Protein AF-A0A098Y1W3-F1 (afdb_monomer_lite)

Foldseek 3Di:
DQLVVLVVVPPVSPVSNVVVVVVVVVVVVVVVVVVVVVVVVVVVVVVVVVVVVVVVVVVVVVVVVVVVVVVVVVVVVVVVVVVVVVVVVVVVVVVVVVVVVVVD

Sequence (104 aa):
NATIEAARAGEAGKGFAVVASEVKELAQETARATEDISRRVEAIQADTAGAVDAIGEISTVIGQINDFQATIAAAVEEQTATTNEMNRNVAEAAGSSRSIATAI

Structure (mmCIF, N/CA/C/O backbone):
data_AF-A0A098Y1W3-F1
#
_entry.id   AF-A0A098Y1W3-F1
#
loop_
_atom_site.group_PDB
_atom_site.id
_atom_site.type_symbol
_atom_site.label_atom_id
_atom_site.label_alt_id
_atom_site.label_comp_id
_atom_site.label_asym_id
_atom_site.label_entity_id
_atom_site.label_seq_id
_atom_site.pdbx_PDB_ins_code
_atom_site.Cartn_x
_atom_site.Cartn_y
_atom_site.Cartn_z
_atom_site.occupancy
_atom_site.B_iso_or_equiv
_atom_site.auth_seq_id
_atom_site.auth_comp_id
_atom_site.auth_asym_id
_atom_site.auth_atom_id
_atom_site.pdbx_PDB_model_num
ATOM 1 N N . ASN A 1 1 ? -33.247 -5.194 39.771 1.00 78.62 1 ASN A N 1
ATOM 2 C CA . ASN A 1 1 ? -33.468 -6.161 40.869 1.00 78.62 1 ASN A CA 1
ATOM 3 C C . ASN A 1 1 ? -32.836 -5.723 42.181 1.00 78.62 1 ASN A C 1
ATOM 5 O O . ASN A 1 1 ? -33.598 -5.409 43.077 1.00 78.62 1 ASN A O 1
ATOM 9 N N . ALA A 1 2 ? -31.510 -5.580 42.310 1.00 81.19 2 ALA A N 1
ATOM 10 C CA . ALA A 1 2 ? -30.881 -5.235 43.601 1.00 81.19 2 ALA A CA 1
ATOM 11 C C . ALA A 1 2 ? -31.387 -3.922 44.246 1.00 81.19 2 ALA A C 1
ATOM 13 O O . ALA A 1 2 ? -31.728 -3.915 45.423 1.00 81.19 2 ALA A O 1
ATOM 14 N N . THR A 1 3 ? -31.533 -2.835 43.478 1.00 81.44 3 THR A N 1
ATOM 15 C CA . THR A 1 3 ? -32.086 -1.556 43.980 1.00 81.44 3 THR A CA 1
ATOM 16 C C . THR A 1 3 ? -33.566 -1.655 44.381 1.00 81.44 3 THR A C 1
ATOM 18 O O . THR A 1 3 ? -34.006 -0.964 45.294 1.00 81.44 3 THR A O 1
ATOM 21 N N . ILE A 1 4 ? -34.333 -2.530 43.719 1.00 83.12 4 ILE A N 1
ATOM 22 C CA . ILE A 1 4 ? -35.761 -2.761 44.003 1.00 83.12 4 ILE A CA 1
ATOM 23 C C . ILE A 1 4 ? -35.902 -3.530 45.324 1.00 83.12 4 ILE A C 1
ATOM 25 O O . ILE A 1 4 ? -36.666 -3.129 46.198 1.00 83.12 4 ILE A O 1
ATOM 29 N N . GLU A 1 5 ? -35.086 -4.566 45.512 1.00 84.06 5 GLU A N 1
ATOM 30 C CA . GLU A 1 5 ? -35.061 -5.369 46.738 1.00 84.06 5 GLU A CA 1
ATOM 31 C C . GLU A 1 5 ? -34.501 -4.604 47.940 1.00 84.06 5 GLU A C 1
ATOM 33 O O . GLU A 1 5 ? -34.989 -4.776 49.056 1.00 84.06 5 GLU A O 1
ATOM 38 N N . ALA A 1 6 ? -33.566 -3.680 47.713 1.00 83.81 6 ALA A N 1
ATOM 39 C CA . ALA A 1 6 ? -33.100 -2.763 48.744 1.00 83.81 6 ALA A CA 1
ATOM 40 C C . ALA A 1 6 ? -34.208 -1.804 49.221 1.00 83.81 6 ALA A C 1
ATOM 42 O O . ALA A 1 6 ? -34.355 -1.589 50.422 1.00 83.81 6 ALA A O 1
ATOM 43 N N . ALA A 1 7 ? -35.037 -1.282 48.306 1.00 83.19 7 ALA A N 1
ATOM 44 C CA . ALA A 1 7 ? -36.188 -0.447 48.661 1.00 83.19 7 ALA A CA 1
ATOM 45 C C . ALA A 1 7 ? -37.253 -1.230 49.449 1.00 83.19 7 ALA A C 1
ATOM 47 O O . ALA A 1 7 ? -37.886 -0.692 50.357 1.00 83.19 7 ALA A O 1
ATOM 48 N N . ARG A 1 8 ? -37.414 -2.523 49.146 1.00 86.81 8 ARG A N 1
ATOM 49 C CA . ARG A 1 8 ? -38.359 -3.423 49.821 1.00 86.81 8 ARG A CA 1
ATOM 50 C C . ARG A 1 8 ? -37.958 -3.757 51.265 1.00 86.81 8 ARG A C 1
ATOM 52 O O . ARG A 1 8 ? -38.829 -4.059 52.075 1.00 86.81 8 ARG A O 1
ATOM 59 N N . ALA A 1 9 ? -36.666 -3.674 51.590 1.00 86.19 9 ALA A N 1
ATOM 60 C CA . ALA A 1 9 ? -36.108 -3.938 52.920 1.00 86.19 9 ALA A CA 1
ATOM 61 C C . ALA A 1 9 ? -36.069 -2.707 53.857 1.00 86.19 9 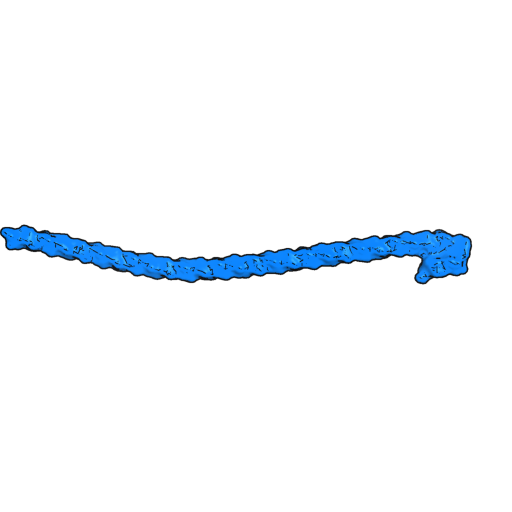ALA A C 1
ATOM 63 O O . ALA A 1 9 ? -35.673 -2.834 55.018 1.00 86.19 9 ALA A O 1
ATOM 64 N N . GLY A 1 10 ? -36.472 -1.517 53.391 1.00 84.12 10 GLY A N 1
ATOM 65 C CA . GLY A 1 10 ? -36.504 -0.295 54.208 1.00 84.12 10 GLY A CA 1
ATOM 66 C C . GLY A 1 10 ? -35.118 0.132 54.718 1.00 84.12 10 GLY A C 1
ATOM 67 O O . GLY A 1 10 ? -34.138 0.094 53.977 1.00 84.12 10 GLY A O 1
ATOM 68 N N . GLU A 1 11 ? -35.012 0.533 55.992 1.00 85.06 11 GLU A N 1
ATOM 69 C CA . GLU A 1 11 ? -33.744 0.980 56.610 1.00 85.06 11 GLU A CA 1
ATOM 70 C C . GLU A 1 11 ? -32.626 -0.076 56.533 1.00 85.06 11 GLU A C 1
ATOM 72 O O . GLU A 1 11 ? -31.469 0.273 56.295 1.00 85.06 11 GLU A O 1
ATOM 77 N N . ALA A 1 12 ? -32.961 -1.367 56.650 1.00 83.38 12 ALA A N 1
ATOM 78 C CA . ALA A 1 12 ? -31.987 -2.460 56.571 1.00 83.38 12 ALA A CA 1
ATOM 79 C C . ALA A 1 12 ? -31.380 -2.627 55.162 1.00 83.38 12 ALA A C 1
ATOM 81 O O . ALA A 1 12 ? -30.305 -3.206 55.015 1.00 83.38 12 ALA A O 1
ATOM 82 N N . GLY A 1 13 ? -32.046 -2.106 54.124 1.00 86.56 13 GLY A N 1
ATOM 83 C CA . GLY A 1 13 ? -31.620 -2.200 52.727 1.00 86.56 13 GLY A CA 1
ATOM 84 C C . GLY A 1 13 ? -30.682 -1.087 52.258 1.00 86.56 13 GLY A C 1
ATOM 85 O O . GLY A 1 13 ? -30.148 -1.188 51.155 1.00 86.56 13 GLY A O 1
ATOM 86 N N . LYS A 1 14 ? -30.436 -0.036 53.057 1.00 85.50 14 LYS A N 1
ATOM 87 C CA . LYS A 1 14 ? -29.658 1.143 52.624 1.00 85.50 14 LYS A CA 1
ATOM 88 C C . LYS A 1 14 ? -28.252 0.804 52.123 1.00 85.50 14 LYS A C 1
ATOM 90 O O . LYS A 1 14 ? -27.862 1.284 51.064 1.00 85.50 14 LYS A O 1
ATOM 95 N N . GLY A 1 15 ? -27.513 -0.053 52.830 1.00 88.19 15 GLY A N 1
ATOM 96 C CA . GLY A 1 15 ? -26.179 -0.483 52.388 1.00 88.19 15 GLY A CA 1
ATOM 97 C C . GLY A 1 15 ? -26.221 -1.256 51.065 1.00 88.19 15 GLY A C 1
ATOM 98 O O . GLY A 1 15 ? -25.391 -1.043 50.187 1.00 88.19 15 GLY A O 1
ATOM 99 N N . PHE A 1 16 ? -27.250 -2.085 50.878 1.00 88.56 16 PHE A N 1
ATOM 100 C CA . PHE A 1 16 ? -27.463 -2.831 49.637 1.00 88.56 16 PHE A CA 1
ATOM 101 C C . PHE A 1 16 ? -27.857 -1.910 48.470 1.00 88.56 16 PHE A C 1
ATOM 103 O O . PHE A 1 16 ? -27.453 -2.145 47.333 1.00 88.56 16 PHE A O 1
ATOM 110 N N . ALA A 1 17 ? -28.601 -0.832 48.746 1.00 88.50 17 ALA A N 1
ATOM 111 C CA . ALA A 1 17 ? -28.948 0.187 47.757 1.00 88.50 17 ALA A CA 1
ATOM 112 C C . ALA A 1 17 ? -27.712 0.942 47.244 1.00 88.50 17 ALA A C 1
ATOM 114 O O . ALA A 1 17 ? -27.615 1.175 46.039 1.00 88.50 17 ALA A O 1
ATOM 115 N N . VAL A 1 18 ? -26.769 1.283 48.133 1.00 90.31 18 VAL A N 1
ATOM 116 C CA . VAL A 1 18 ? -25.510 1.959 47.766 1.00 90.31 18 VAL A CA 1
ATOM 117 C C . VAL A 1 18 ? -24.676 1.068 46.850 1.00 90.31 18 VAL A C 1
ATOM 119 O O . VAL A 1 18 ? -24.365 1.479 45.736 1.00 90.31 18 VAL A O 1
ATOM 122 N N . VAL A 1 19 ? -24.435 -0.185 47.249 1.00 92.19 19 VAL A N 1
ATOM 123 C CA . VAL A 1 19 ? -23.676 -1.148 46.430 1.00 92.19 19 VAL A CA 1
ATOM 124 C C . VAL A 1 19 ? -24.350 -1.377 45.075 1.00 92.19 19 VAL A C 1
ATOM 126 O O . VAL A 1 19 ? -23.685 -1.428 44.046 1.00 92.19 19 VAL A O 1
ATOM 129 N N . ALA A 1 20 ? -25.682 -1.472 45.037 1.00 91.94 20 ALA A N 1
ATOM 130 C CA . ALA A 1 20 ? -26.411 -1.612 43.779 1.00 91.94 20 ALA A CA 1
ATOM 131 C C . ALA A 1 20 ? -26.261 -0.384 42.859 1.00 91.94 20 ALA A C 1
ATOM 133 O O . ALA A 1 20 ? -26.259 -0.545 41.638 1.00 91.94 20 ALA A O 1
ATOM 134 N N . SER A 1 21 ? -26.148 0.823 43.424 1.00 91.38 21 SER A N 1
ATOM 135 C CA . SER A 1 21 ? -25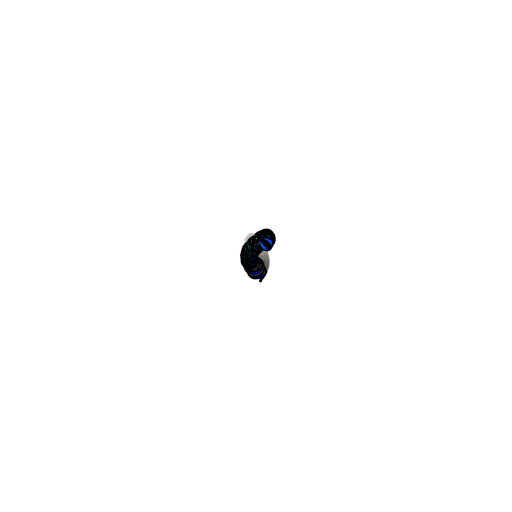.880 2.049 42.662 1.00 91.38 21 SER A CA 1
ATOM 136 C C . SER A 1 21 ? -24.455 2.060 42.112 1.00 91.38 21 SER A C 1
ATOM 138 O O . SER A 1 21 ? -24.270 2.304 40.925 1.00 91.38 21 SER A O 1
ATOM 140 N N . GLU A 1 22 ? -23.471 1.702 42.933 1.00 93.94 22 GLU A N 1
ATOM 141 C CA . GLU A 1 22 ? -22.052 1.637 42.556 1.00 93.94 22 GLU A CA 1
ATOM 142 C C . GLU A 1 22 ? -21.802 0.602 41.452 1.00 93.94 22 GLU A C 1
ATOM 144 O O . GLU A 1 22 ? -21.151 0.887 40.450 1.00 93.94 22 GLU A O 1
ATOM 149 N N . VAL A 1 23 ? -22.409 -0.586 41.565 1.00 95.12 23 VAL A N 1
ATOM 150 C CA . VAL A 1 23 ? -22.353 -1.616 40.514 1.00 95.12 23 VAL A CA 1
ATOM 151 C C . VAL A 1 23 ? -23.005 -1.121 39.223 1.00 95.12 23 VAL A C 1
ATOM 153 O O . VAL A 1 23 ? -22.516 -1.417 38.133 1.00 95.12 23 VAL A O 1
ATOM 156 N N . LYS A 1 24 ? -24.105 -0.363 39.315 1.00 93.19 24 LYS A N 1
ATOM 157 C CA . LYS A 1 24 ? -24.767 0.213 38.140 1.00 93.19 24 LYS A CA 1
ATOM 158 C C . LYS A 1 24 ? -23.889 1.270 37.466 1.00 93.19 24 LYS A C 1
ATOM 160 O O . LYS A 1 24 ? -23.814 1.271 36.240 1.00 93.19 24 LYS A O 1
ATOM 165 N N . GLU A 1 25 ? -23.240 2.137 38.235 1.00 95.50 25 GLU A N 1
ATOM 166 C CA . GLU A 1 25 ? -22.305 3.138 37.712 1.00 95.50 25 GLU A CA 1
ATOM 167 C C . GLU A 1 25 ? -21.097 2.475 37.047 1.00 95.50 25 GLU A C 1
ATOM 169 O O . GLU A 1 25 ? -20.802 2.780 35.892 1.00 95.50 25 GLU A O 1
ATOM 174 N N . LEU A 1 26 ? -20.485 1.481 37.698 1.00 96.88 26 LEU A N 1
ATOM 175 C CA . LEU A 1 26 ? -19.362 0.731 37.134 1.00 96.88 26 LEU A CA 1
ATOM 176 C C . LEU A 1 26 ? -19.750 -0.014 35.848 1.00 96.88 26 LEU A C 1
ATOM 178 O O . LEU A 1 26 ? -18.989 -0.041 34.880 1.00 96.88 26 LEU A O 1
ATOM 182 N N . ALA A 1 27 ? -20.951 -0.597 35.800 1.00 96.81 27 ALA A N 1
ATOM 183 C CA . ALA A 1 27 ? -21.465 -1.239 34.593 1.00 96.81 27 ALA A CA 1
ATOM 184 C C . ALA A 1 27 ? -21.673 -0.230 33.451 1.00 96.81 27 ALA A C 1
ATOM 186 O O . ALA A 1 27 ? -21.368 -0.536 32.298 1.00 96.81 27 ALA A O 1
ATOM 187 N N . GLN A 1 28 ? -22.157 0.979 33.755 1.00 97.19 28 GLN A N 1
ATOM 188 C CA . GLN A 1 28 ? -22.295 2.052 32.767 1.00 97.19 28 GLN A CA 1
ATOM 189 C C . GLN A 1 28 ? -20.937 2.547 32.263 1.00 97.19 28 GLN A C 1
ATOM 191 O O . GLN A 1 28 ? -20.784 2.770 31.064 1.00 97.19 28 GLN A O 1
ATOM 196 N N . GLU A 1 29 ? -19.951 2.695 33.144 1.00 98.00 29 GLU A N 1
ATOM 197 C CA . GLU A 1 29 ? -18.586 3.067 32.767 1.00 98.00 29 GLU A CA 1
ATOM 198 C C . GLU A 1 29 ? -17.935 1.991 31.889 1.00 98.00 29 GLU A C 1
ATOM 200 O O . GLU A 1 29 ? -17.392 2.299 30.830 1.00 98.00 29 GLU A O 1
ATOM 205 N N . THR A 1 30 ? -18.095 0.717 32.257 1.00 97.75 30 THR A N 1
ATOM 206 C CA . THR A 1 30 ? -17.612 -0.428 31.468 1.00 97.75 30 THR A CA 1
ATOM 207 C C . THR A 1 30 ? -18.247 -0.463 30.077 1.00 97.75 30 THR A C 1
ATOM 209 O O . THR A 1 30 ? -17.558 -0.708 29.085 1.00 97.75 30 THR A O 1
ATOM 212 N N . ALA A 1 31 ? -19.553 -0.191 29.980 1.00 98.06 31 ALA A N 1
ATOM 213 C CA . ALA A 1 31 ? -20.255 -0.131 28.701 1.00 98.06 31 ALA A CA 1
ATOM 214 C C . ALA A 1 31 ? -19.706 0.991 27.806 1.00 98.06 31 ALA A C 1
ATOM 216 O O . ALA A 1 31 ? -19.412 0.743 26.639 1.00 98.06 31 ALA A O 1
ATOM 217 N N . ARG A 1 32 ? -19.483 2.191 28.362 1.00 98.19 32 ARG A N 1
ATOM 218 C CA . ARG A 1 32 ? -18.876 3.316 27.626 1.00 98.19 32 ARG A CA 1
ATOM 219 C C . ARG A 1 32 ? -17.454 3.003 27.169 1.00 98.19 32 ARG A C 1
ATOM 221 O O . ARG A 1 32 ? -17.122 3.233 26.013 1.00 98.19 32 ARG A O 1
ATOM 228 N N . ALA A 1 33 ? -16.627 2.435 28.046 1.00 98.06 33 ALA A N 1
ATOM 229 C CA . ALA A 1 33 ? -15.265 2.045 27.694 1.00 98.06 33 ALA A CA 1
ATOM 230 C C . ALA A 1 33 ? -15.246 0.988 26.575 1.00 98.06 33 ALA A C 1
ATOM 232 O O . ALA A 1 33 ? -14.413 1.047 25.674 1.00 98.06 33 ALA A O 1
ATOM 233 N N . THR A 1 34 ? -16.192 0.045 26.599 1.00 98.31 34 THR A N 1
ATOM 234 C CA . THR A 1 34 ? -16.340 -0.981 25.557 1.00 98.31 34 THR A CA 1
ATOM 235 C C . THR A 1 34 ? -16.772 -0.369 24.222 1.00 98.31 34 THR A C 1
ATOM 237 O O . THR A 1 34 ? -16.252 -0.755 23.173 1.00 98.31 34 THR A O 1
ATOM 240 N N . GLU A 1 35 ? -17.678 0.610 24.241 1.00 98.50 35 GLU A N 1
ATOM 241 C CA . GLU A 1 35 ? -18.082 1.366 23.051 1.00 98.50 35 GLU A CA 1
ATOM 242 C C . GLU A 1 35 ? -16.902 2.158 22.464 1.00 98.50 35 GLU A C 1
ATOM 244 O O . GLU A 1 35 ? -16.649 2.104 21.261 1.00 98.50 35 GLU A O 1
ATOM 249 N N . ASP A 1 36 ? -16.107 2.817 23.310 1.00 98.44 36 ASP A N 1
ATOM 250 C CA . ASP A 1 36 ? -14.892 3.524 22.894 1.00 98.44 36 ASP A CA 1
ATOM 251 C C . ASP A 1 36 ? -13.856 2.593 22.262 1.00 98.44 36 ASP A C 1
ATOM 253 O O . ASP A 1 36 ? -13.278 2.924 21.224 1.00 98.44 36 ASP A O 1
ATOM 257 N N . ILE A 1 37 ? -13.627 1.421 22.861 1.00 98.31 37 ILE A N 1
ATOM 258 C CA . ILE A 1 37 ? -12.735 0.400 22.299 1.00 98.31 37 ILE A CA 1
ATOM 259 C C . ILE A 1 37 ? -13.263 -0.069 20.943 1.00 98.31 37 ILE A C 1
ATOM 261 O O . ILE A 1 37 ? -12.484 -0.155 19.997 1.00 98.31 37 ILE A O 1
ATOM 265 N N . SER A 1 38 ? -14.569 -0.315 20.824 1.00 98.56 38 SER A N 1
ATOM 266 C CA . SER A 1 38 ? -15.188 -0.764 19.571 1.00 98.56 38 SER A CA 1
ATOM 267 C C . SER A 1 38 ? -14.972 0.256 18.451 1.00 98.56 38 SER A C 1
ATOM 269 O O . SER A 1 38 ? -14.454 -0.098 17.395 1.00 98.56 38 SER A O 1
ATOM 271 N N . ARG A 1 39 ? -15.221 1.544 18.723 1.00 98.62 39 ARG A N 1
ATOM 272 C CA . ARG A 1 39 ? -14.968 2.632 17.761 1.00 98.62 39 ARG A CA 1
ATOM 273 C C . ARG A 1 39 ? -13.500 2.739 17.353 1.00 98.62 39 ARG A C 1
ATOM 275 O O . ARG A 1 39 ? -13.192 2.985 16.191 1.00 98.62 39 ARG A O 1
ATOM 282 N N . ARG A 1 40 ? -12.570 2.548 18.294 1.00 98.56 40 ARG A N 1
ATOM 283 C CA . ARG A 1 40 ? -11.128 2.545 17.990 1.00 98.56 40 ARG A CA 1
ATOM 284 C C . ARG A 1 40 ? -10.735 1.362 17.113 1.00 98.56 40 ARG A C 1
ATOM 286 O O . ARG A 1 40 ? -9.928 1.533 16.206 1.00 98.56 40 ARG A O 1
ATOM 293 N N . VAL A 1 41 ? -11.290 0.182 17.373 1.00 98.50 41 VAL A N 1
ATOM 294 C CA . VAL A 1 41 ? -11.044 -1.014 16.560 1.00 98.50 41 VAL A CA 1
ATOM 295 C C . VAL A 1 41 ? -11.569 -0.817 15.138 1.00 98.50 41 VAL A C 1
ATOM 297 O O . VAL A 1 41 ? -10.846 -1.128 14.197 1.00 98.50 41 VAL A O 1
ATOM 300 N N . GLU A 1 42 ? -12.763 -0.248 14.969 1.00 98.62 42 GLU A N 1
ATOM 301 C CA . GLU A 1 42 ? -13.316 0.086 13.648 1.00 98.62 42 GLU A CA 1
ATOM 302 C C . GLU A 1 42 ? -12.412 1.059 12.877 1.00 98.62 42 GLU A C 1
ATOM 304 O O . GLU A 1 42 ? -12.114 0.823 11.707 1.00 98.62 42 GLU A O 1
ATOM 309 N N . ALA A 1 43 ? -11.906 2.105 13.539 1.00 98.56 43 ALA A N 1
ATOM 310 C CA . ALA A 1 43 ? -10.965 3.043 12.926 1.00 98.56 43 ALA A CA 1
ATOM 311 C C . ALA A 1 43 ? -9.655 2.356 12.499 1.00 98.56 43 ALA A C 1
ATOM 313 O O . ALA A 1 43 ? -9.219 2.517 11.364 1.00 98.56 43 ALA A O 1
ATOM 314 N N . ILE A 1 44 ? -9.068 1.521 13.366 1.00 98.44 44 ILE A N 1
ATOM 315 C CA . ILE A 1 44 ? -7.852 0.755 13.043 1.00 98.44 44 ILE A CA 1
ATOM 316 C C . ILE A 1 44 ? -8.089 -0.175 11.846 1.00 98.44 44 ILE A C 1
ATOM 318 O O . ILE A 1 44 ? -7.219 -0.308 10.985 1.00 98.44 44 ILE A O 1
ATOM 322 N N . GLN A 1 45 ? -9.251 -0.829 11.778 1.00 98.56 45 GLN A N 1
ATOM 323 C CA . GLN A 1 45 ? -9.603 -1.699 10.655 1.00 98.56 45 GLN A CA 1
ATOM 324 C C . GLN A 1 45 ? -9.744 -0.910 9.350 1.00 98.56 45 GLN A C 1
ATOM 326 O O . GLN A 1 45 ? -9.228 -1.356 8.326 1.00 98.56 45 GLN A O 1
ATOM 331 N N . ALA A 1 46 ? -10.381 0.263 9.387 1.00 98.56 46 ALA A N 1
ATOM 332 C CA . ALA A 1 46 ? -10.506 1.141 8.226 1.00 98.56 46 ALA A CA 1
ATOM 333 C C . ALA A 1 46 ? -9.136 1.636 7.730 1.00 98.56 46 ALA A C 1
ATOM 335 O O . ALA A 1 46 ? -8.843 1.533 6.539 1.00 98.56 46 ALA A O 1
ATOM 336 N N . ASP A 1 47 ? -8.266 2.081 8.640 1.00 98.56 47 ASP A N 1
ATOM 337 C CA . ASP A 1 47 ? -6.903 2.509 8.305 1.00 98.56 47 ASP A CA 1
ATOM 338 C C . ASP A 1 47 ? -6.080 1.352 7.717 1.00 98.56 47 ASP A C 1
ATOM 340 O O . ASP A 1 47 ? -5.341 1.523 6.746 1.00 98.56 47 ASP A O 1
ATOM 344 N N . THR A 1 48 ? -6.241 0.145 8.270 1.00 98.56 48 THR A N 1
ATOM 345 C CA . THR A 1 48 ? -5.574 -1.062 7.763 1.00 98.56 48 THR A CA 1
ATOM 346 C C . THR A 1 48 ? -6.052 -1.412 6.354 1.00 98.56 48 THR A C 1
ATOM 348 O O . THR A 1 48 ? -5.228 -1.753 5.507 1.00 98.56 48 THR A O 1
ATOM 351 N N . ALA A 1 49 ? -7.355 -1.305 6.076 1.00 98.56 49 ALA A N 1
ATOM 352 C CA . ALA A 1 49 ? -7.895 -1.516 4.735 1.00 98.56 49 ALA A CA 1
ATOM 353 C C . ALA A 1 49 ? -7.308 -0.507 3.736 1.00 98.56 49 ALA A C 1
ATOM 355 O O . ALA A 1 49 ? -6.805 -0.911 2.690 1.00 98.56 49 ALA A O 1
ATOM 356 N N . GLY A 1 50 ? -7.245 0.776 4.109 1.00 98.56 50 GLY A N 1
ATOM 357 C CA . GLY A 1 50 ? -6.608 1.804 3.282 1.00 98.56 50 GLY A CA 1
ATOM 358 C C . GLY A 1 50 ? -5.124 1.528 3.007 1.00 98.56 50 GLY A C 1
ATOM 359 O O . GLY A 1 50 ? -4.643 1.750 1.896 1.00 98.56 50 GLY A O 1
ATOM 360 N N . ALA A 1 51 ? -4.389 0.989 3.984 1.00 98.56 51 ALA A N 1
ATOM 361 C CA . ALA A 1 51 ? -2.997 0.589 3.786 1.00 98.56 51 ALA A CA 1
ATOM 362 C C . ALA A 1 51 ? -2.851 -0.584 2.798 1.00 98.56 51 ALA A C 1
ATOM 364 O O . ALA A 1 51 ? -1.930 -0.585 1.979 1.00 98.56 51 ALA A O 1
ATOM 365 N N . VAL A 1 52 ? -3.752 -1.571 2.850 1.00 98.62 52 VAL A N 1
ATOM 366 C CA . VAL A 1 52 ? -3.769 -2.698 1.902 1.00 98.62 52 VAL A CA 1
ATOM 367 C C . VAL A 1 52 ? -4.057 -2.212 0.481 1.00 98.62 52 VAL A C 1
ATOM 369 O O . VAL A 1 52 ? -3.355 -2.620 -0.446 1.00 98.62 52 VAL A O 1
ATOM 372 N N . ASP A 1 53 ? -5.015 -1.301 0.314 1.00 98.62 53 ASP A N 1
ATOM 373 C CA . ASP A 1 53 ? -5.345 -0.719 -0.990 1.00 98.62 53 ASP A CA 1
ATOM 374 C C . ASP A 1 53 ? -4.143 0.029 -1.589 1.00 98.62 53 ASP A C 1
ATOM 376 O O . ASP A 1 53 ? -3.762 -0.217 -2.736 1.00 98.62 53 ASP A O 1
ATOM 380 N N . ALA A 1 54 ? -3.460 0.853 -0.786 1.00 98.56 54 ALA A N 1
ATOM 381 C CA . ALA A 1 54 ? -2.251 1.561 -1.212 1.00 98.56 54 ALA A CA 1
ATOM 382 C C . ALA A 1 54 ? -1.120 0.602 -1.636 1.00 98.56 54 ALA A C 1
ATOM 384 O O . ALA A 1 54 ? -0.419 0.847 -2.620 1.00 98.56 54 ALA A O 1
ATOM 385 N N . ILE A 1 55 ? -0.945 -0.524 -0.934 1.00 98.50 55 ILE A N 1
ATOM 386 C CA . ILE A 1 55 ? 0.016 -1.570 -1.328 1.00 98.50 55 ILE A CA 1
ATOM 387 C C . ILE A 1 55 ? -0.383 -2.210 -2.670 1.00 98.50 55 ILE A C 1
ATOM 389 O O . ILE A 1 55 ? 0.489 -2.523 -3.490 1.00 98.50 55 ILE A O 1
ATOM 393 N N . GLY A 1 56 ? -1.682 -2.384 -2.923 1.00 98.56 56 GLY A N 1
ATOM 394 C CA . GLY A 1 56 ? -2.206 -2.856 -4.206 1.00 98.56 56 GLY A CA 1
ATOM 395 C C . GLY A 1 56 ? -1.886 -1.903 -5.363 1.00 98.56 56 GLY A C 1
ATOM 396 O O . GLY A 1 56 ? -1.420 -2.340 -6.422 1.00 98.56 56 GLY A O 1
ATOM 397 N N . GLU A 1 57 ? -2.047 -0.597 -5.149 1.00 98.62 57 GLU A N 1
ATOM 398 C CA . GLU A 1 57 ? -1.666 0.429 -6.128 1.00 98.62 57 GLU A CA 1
ATOM 399 C C . GLU A 1 57 ? -0.158 0.409 -6.413 1.00 98.62 57 GLU A C 1
ATOM 401 O O . GLU A 1 57 ? 0.252 0.362 -7.575 1.00 98.62 57 GLU A O 1
ATOM 406 N N . ILE A 1 58 ? 0.679 0.344 -5.370 1.00 98.38 58 ILE A N 1
ATOM 407 C CA . ILE A 1 58 ? 2.141 0.230 -5.513 1.00 98.38 58 ILE A CA 1
ATOM 408 C C . ILE A 1 58 ? 2.513 -1.007 -6.340 1.00 98.38 58 ILE A C 1
ATOM 410 O O . ILE A 1 58 ? 3.350 -0.925 -7.240 1.00 98.38 58 ILE A O 1
ATOM 414 N N . SER A 1 59 ? 1.874 -2.146 -6.072 1.00 98.50 59 SER A N 1
ATOM 415 C CA . SER A 1 59 ? 2.125 -3.395 -6.803 1.00 98.50 59 SER A CA 1
ATOM 416 C C . SER A 1 59 ? 1.779 -3.264 -8.289 1.00 98.50 59 SER A C 1
ATOM 418 O O . SER A 1 59 ? 2.516 -3.758 -9.144 1.00 98.50 59 SER A O 1
ATOM 420 N N . THR A 1 60 ? 0.703 -2.542 -8.607 1.00 98.56 60 THR A N 1
ATOM 421 C CA . THR A 1 60 ? 0.301 -2.248 -9.990 1.00 98.56 60 THR A CA 1
ATOM 422 C C . THR A 1 60 ? 1.347 -1.391 -10.703 1.00 98.56 60 THR A C 1
ATOM 424 O O . THR A 1 60 ? 1.754 -1.716 -11.819 1.00 98.56 60 THR A O 1
ATOM 427 N N . VAL A 1 61 ? 1.838 -0.334 -10.048 1.00 98.44 61 VAL A N 1
ATOM 428 C CA . VAL A 1 61 ? 2.890 0.539 -10.597 1.00 98.44 61 VAL A CA 1
ATOM 429 C C . VAL A 1 61 ? 4.187 -0.238 -10.834 1.00 98.44 61 VAL A C 1
ATOM 431 O O . VAL A 1 61 ? 4.812 -0.087 -11.882 1.00 98.44 61 VAL A O 1
ATOM 434 N N . ILE A 1 62 ? 4.581 -1.117 -9.909 1.00 98.19 62 ILE A N 1
ATOM 435 C CA . ILE A 1 62 ? 5.754 -1.988 -10.087 1.00 98.19 62 ILE A CA 1
ATOM 436 C C . ILE A 1 62 ? 5.576 -2.913 -11.300 1.00 98.19 62 ILE A C 1
ATOM 438 O O . ILE A 1 62 ? 6.523 -3.103 -12.064 1.00 98.19 62 ILE A O 1
ATOM 442 N N . GLY A 1 63 ? 4.372 -3.451 -11.515 1.00 98.38 63 GLY A N 1
ATOM 443 C CA . GLY A 1 63 ? 4.044 -4.222 -12.717 1.00 98.38 63 GLY A CA 1
ATOM 444 C C . GLY A 1 63 ? 4.296 -3.429 -14.003 1.00 98.38 63 GLY A C 1
ATOM 445 O O . GLY A 1 63 ? 5.033 -3.886 -14.871 1.00 98.38 63 GLY A O 1
ATOM 446 N N . GLN A 1 64 ? 3.788 -2.197 -14.074 1.00 98.44 64 GLN A N 1
ATOM 447 C CA . GLN A 1 64 ? 4.003 -1.309 -15.225 1.00 98.44 64 GLN A CA 1
ATOM 448 C C . GLN A 1 64 ? 5.486 -0.978 -15.450 1.00 98.44 64 GLN A C 1
ATOM 450 O O . GLN A 1 64 ? 5.946 -0.919 -16.590 1.00 98.44 64 GLN A O 1
ATOM 455 N N . ILE A 1 65 ? 6.257 -0.786 -14.374 1.00 98.12 65 ILE A N 1
ATOM 456 C CA . ILE A 1 65 ? 7.707 -0.562 -14.465 1.00 98.12 65 ILE A CA 1
ATOM 457 C C . ILE A 1 65 ? 8.402 -1.765 -15.114 1.00 98.12 65 ILE A C 1
ATOM 459 O O . ILE A 1 65 ? 9.270 -1.564 -15.964 1.00 98.12 65 ILE A O 1
ATOM 463 N N . ASN A 1 66 ? 8.024 -2.995 -14.756 1.00 97.31 66 ASN A N 1
ATOM 464 C CA . ASN A 1 66 ? 8.597 -4.197 -15.368 1.00 97.31 66 ASN A CA 1
ATOM 465 C C . ASN A 1 66 ? 8.291 -4.276 -16.873 1.00 97.31 66 ASN A C 1
ATOM 467 O O . ASN A 1 66 ? 9.191 -4.569 -17.662 1.00 97.31 66 ASN A O 1
ATOM 471 N N . ASP A 1 67 ? 7.068 -3.941 -17.288 1.00 97.75 67 ASP A N 1
ATOM 472 C CA . ASP A 1 67 ? 6.688 -3.914 -18.708 1.00 97.75 67 ASP A CA 1
ATOM 473 C C . ASP A 1 67 ? 7.505 -2.874 -19.497 1.00 97.75 67 ASP A C 1
ATOM 475 O O . ASP A 1 67 ? 8.001 -3.139 -20.602 1.00 97.75 67 ASP A O 1
ATOM 479 N N . PHE A 1 68 ? 7.720 -1.689 -18.913 1.00 97.50 68 PHE A N 1
ATOM 480 C CA . PHE A 1 68 ? 8.586 -0.673 -19.512 1.00 97.50 68 PHE A CA 1
ATOM 481 C C . PHE A 1 68 ? 10.044 -1.121 -19.583 1.00 97.50 68 PHE A C 1
ATOM 483 O O . PHE A 1 68 ? 10.695 -0.878 -20.597 1.00 97.50 68 PHE A O 1
ATOM 490 N N . GLN A 1 69 ? 10.562 -1.809 -18.564 1.00 97.56 69 GLN A N 1
ATOM 491 C CA . GLN A 1 69 ? 11.925 -2.344 -18.59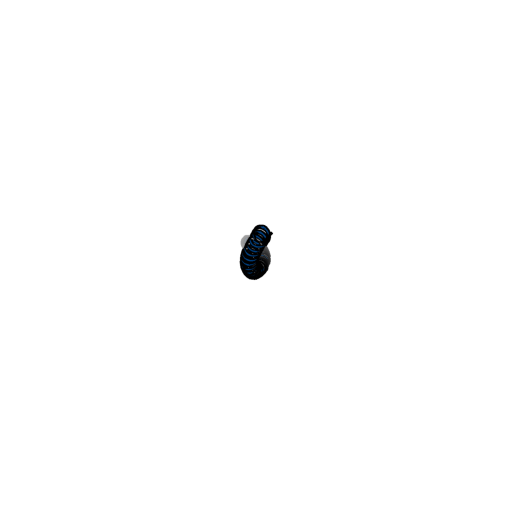5 1.00 97.56 69 GLN A CA 1
ATOM 492 C C . GLN A 1 69 ? 12.115 -3.370 -19.716 1.00 97.56 69 GLN A C 1
ATOM 494 O O . GLN A 1 69 ? 13.131 -3.313 -20.407 1.00 97.56 69 GLN A O 1
ATOM 499 N N . ALA A 1 70 ? 11.138 -4.250 -19.953 1.00 97.56 70 ALA A N 1
ATOM 500 C CA . ALA A 1 70 ? 11.182 -5.189 -21.074 1.00 97.56 70 ALA A CA 1
ATOM 501 C C . ALA A 1 70 ? 11.224 -4.458 -22.429 1.00 97.56 70 ALA A C 1
ATOM 503 O O . ALA A 1 70 ? 12.017 -4.802 -23.305 1.00 97.56 70 ALA A O 1
ATOM 504 N N . THR A 1 71 ? 10.425 -3.398 -22.573 1.00 97.94 71 THR A N 1
ATOM 505 C CA . THR A 1 71 ? 10.411 -2.557 -23.782 1.00 97.94 71 THR A CA 1
ATOM 506 C C . THR A 1 71 ? 11.744 -1.829 -23.983 1.00 97.94 71 THR A C 1
ATOM 508 O O . THR A 1 71 ? 12.273 -1.793 -25.092 1.00 97.94 71 THR A O 1
ATOM 511 N N . ILE A 1 72 ? 12.319 -1.276 -22.911 1.00 97.69 72 ILE A N 1
ATOM 512 C CA . ILE A 1 72 ? 13.626 -0.606 -22.946 1.00 97.69 72 ILE A CA 1
ATOM 513 C C . ILE A 1 72 ? 14.726 -1.599 -23.328 1.00 97.69 72 ILE A C 1
ATOM 515 O O . ILE A 1 72 ? 15.564 -1.270 -24.162 1.00 97.69 72 ILE A O 1
ATOM 519 N N . ALA A 1 73 ? 14.719 -2.808 -22.762 1.00 97.88 73 ALA A N 1
ATOM 520 C CA . ALA A 1 73 ? 15.697 -3.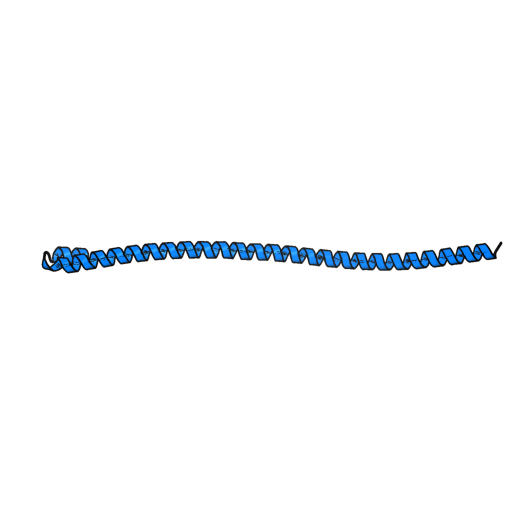840 -23.094 1.00 97.88 73 ALA A CA 1
ATOM 521 C C . ALA A 1 73 ? 15.662 -4.184 -24.592 1.00 97.88 73 ALA A C 1
ATOM 523 O O . ALA A 1 73 ? 16.703 -4.154 -25.246 1.00 97.88 73 ALA A O 1
ATOM 524 N N . ALA A 1 74 ? 14.466 -4.396 -25.153 1.00 97.81 74 ALA A N 1
ATOM 525 C CA . ALA A 1 74 ? 14.296 -4.640 -26.585 1.00 97.81 74 ALA A CA 1
ATOM 526 C C . ALA A 1 74 ? 14.814 -3.469 -27.444 1.00 97.81 74 ALA A C 1
ATOM 528 O O . ALA A 1 74 ? 15.536 -3.680 -28.419 1.00 97.81 74 ALA A O 1
ATOM 529 N N . ALA A 1 75 ? 14.513 -2.225 -27.057 1.00 98.12 75 ALA A N 1
ATOM 530 C CA . ALA A 1 75 ? 15.001 -1.042 -27.767 1.00 98.12 75 ALA A CA 1
ATOM 531 C C . ALA A 1 75 ? 16.536 -0.912 -27.714 1.00 98.12 75 ALA A C 1
ATOM 533 O O . ALA A 1 75 ? 17.163 -0.509 -28.694 1.00 98.12 75 ALA A O 1
ATOM 534 N N . VAL A 1 76 ? 17.163 -1.267 -26.589 1.00 98.31 76 VAL A N 1
ATOM 535 C CA . VAL A 1 76 ? 18.628 -1.257 -26.439 1.00 98.31 76 VAL A CA 1
ATOM 536 C C . VAL A 1 76 ? 19.286 -2.332 -27.314 1.00 98.31 76 VAL A C 1
ATOM 538 O O . VAL A 1 76 ? 20.338 -2.080 -27.913 1.00 98.31 76 VAL A O 1
ATOM 541 N N . GLU A 1 77 ? 18.673 -3.510 -27.446 1.00 97.81 77 GLU A N 1
ATOM 542 C CA . GLU A 1 77 ? 19.138 -4.549 -28.374 1.00 97.81 77 GLU A CA 1
ATOM 543 C C . GLU A 1 77 ? 19.081 -4.070 -29.833 1.00 97.81 77 GLU A C 1
ATOM 545 O O . GLU A 1 77 ? 20.065 -4.199 -30.569 1.00 97.81 77 GLU A O 1
ATOM 550 N N . GLU A 1 78 ? 17.980 -3.431 -30.239 1.00 98.19 78 GLU A N 1
ATOM 551 C CA . GLU A 1 78 ? 17.820 -2.858 -31.581 1.00 98.19 78 GLU A CA 1
ATOM 552 C C . GLU A 1 78 ? 18.843 -1.744 -31.864 1.00 98.19 78 GLU A C 1
ATOM 554 O O . GLU A 1 78 ? 19.489 -1.724 -32.920 1.00 98.19 78 GLU A O 1
ATOM 559 N N . GLN A 1 79 ? 19.067 -0.846 -30.901 1.00 97.75 79 GLN A N 1
ATOM 560 C CA . GLN A 1 79 ? 20.097 0.192 -31.003 1.00 97.75 79 GLN A CA 1
ATOM 561 C C . GLN A 1 79 ? 21.500 -0.403 -31.161 1.00 97.75 79 GLN A C 1
ATOM 563 O O . GLN A 1 79 ? 22.311 0.105 -31.944 1.00 97.75 79 GLN A O 1
ATOM 568 N N . THR A 1 80 ? 21.792 -1.498 -30.456 1.00 97.88 80 THR A N 1
ATOM 569 C CA . THR A 1 80 ? 23.076 -2.205 -30.558 1.00 97.88 80 THR A CA 1
ATOM 570 C C . THR A 1 80 ? 23.264 -2.803 -31.951 1.00 97.88 80 THR A C 1
ATOM 572 O O . THR A 1 80 ? 24.324 -2.637 -32.563 1.00 97.88 80 THR A O 1
ATOM 575 N N . ALA A 1 81 ? 22.227 -3.451 -32.492 1.00 97.81 81 ALA A N 1
ATOM 576 C CA . ALA A 1 81 ? 22.243 -3.990 -33.850 1.00 97.81 81 ALA A CA 1
ATOM 577 C C . ALA A 1 81 ? 22.477 -2.885 -34.895 1.00 97.81 81 ALA A C 1
ATOM 579 O O . ALA A 1 81 ? 23.376 -3.006 -35.732 1.00 97.81 81 ALA A O 1
ATOM 580 N N . THR A 1 82 ? 21.747 -1.775 -34.773 1.00 98.12 82 THR A N 1
ATOM 581 C CA . THR A 1 82 ? 21.851 -0.610 -35.665 1.00 98.12 82 THR A CA 1
ATOM 582 C C . THR A 1 82 ? 23.238 0.032 -35.603 1.00 98.12 82 THR A C 1
ATOM 584 O O . THR A 1 82 ? 23.827 0.373 -36.627 1.00 98.12 82 THR A O 1
ATOM 587 N N . THR A 1 83 ? 23.822 0.140 -34.408 1.00 97.88 83 THR A N 1
ATOM 588 C CA . THR A 1 83 ? 25.181 0.675 -34.222 1.00 97.88 83 THR A CA 1
ATOM 589 C C . THR A 1 83 ? 26.234 -0.209 -34.890 1.00 97.88 83 THR A C 1
ATOM 591 O O . THR A 1 83 ? 27.149 0.292 -35.547 1.00 97.88 83 THR A O 1
ATOM 594 N N . ASN A 1 84 ? 26.094 -1.532 -34.784 1.00 98.06 84 ASN A N 1
ATOM 595 C CA . ASN A 1 84 ? 26.986 -2.472 -35.462 1.00 98.06 84 ASN A CA 1
ATOM 596 C C . ASN A 1 84 ? 26.873 -2.377 -36.988 1.00 98.06 84 ASN A C 1
ATOM 598 O O . ASN A 1 84 ? 27.883 -2.467 -37.686 1.00 98.06 84 ASN A O 1
ATOM 602 N N . GLU A 1 85 ? 25.667 -2.176 -37.512 1.00 98.19 85 GLU A N 1
ATOM 603 C CA . GLU A 1 85 ? 25.453 -1.961 -38.941 1.00 98.19 85 GLU A CA 1
ATOM 604 C C . GLU A 1 85 ? 26.069 -0.645 -39.425 1.00 98.19 85 GLU A C 1
ATOM 606 O O . GLU A 1 85 ? 26.803 -0.646 -40.412 1.00 98.19 85 GLU A O 1
ATOM 611 N N . MET A 1 86 ? 25.877 0.450 -38.683 1.00 97.62 86 MET A N 1
ATOM 612 C CA . MET A 1 86 ? 26.529 1.727 -38.980 1.00 97.62 86 MET A CA 1
ATOM 613 C C . MET A 1 86 ? 28.052 1.589 -39.024 1.00 97.62 86 MET A C 1
ATOM 615 O O . MET A 1 86 ? 28.677 2.064 -39.969 1.00 97.62 86 MET A O 1
ATOM 619 N N . ASN A 1 87 ? 28.652 0.890 -38.057 1.00 98.06 87 ASN A N 1
ATOM 620 C CA . ASN A 1 87 ? 30.096 0.649 -38.047 1.00 98.06 87 ASN A CA 1
ATOM 621 C C . ASN A 1 87 ? 30.572 -0.107 -39.297 1.00 98.06 87 ASN A C 1
ATOM 623 O O . ASN A 1 87 ? 31.599 0.259 -39.875 1.00 98.06 87 ASN A O 1
ATOM 627 N N . ARG A 1 88 ? 29.826 -1.126 -39.749 1.00 97.88 88 ARG A N 1
ATOM 628 C CA . ARG A 1 88 ? 30.137 -1.845 -40.998 1.00 97.88 88 ARG A CA 1
ATOM 629 C C . ARG A 1 88 ? 30.054 -0.922 -42.213 1.00 97.88 88 ARG A C 1
ATOM 631 O O . ARG A 1 88 ? 31.008 -0.867 -42.984 1.00 97.88 88 ARG A O 1
ATOM 638 N N . ASN A 1 89 ? 28.974 -0.154 -42.332 1.00 97.81 89 ASN A N 1
ATOM 639 C CA . ASN A 1 89 ? 28.757 0.763 -43.453 1.00 97.81 89 ASN A CA 1
ATOM 640 C C . ASN A 1 89 ? 29.844 1.849 -43.519 1.00 97.81 89 ASN A C 1
ATOM 642 O O . ASN A 1 89 ? 30.340 2.176 -44.596 1.00 97.81 89 ASN A O 1
ATOM 646 N N . VAL A 1 90 ? 30.271 2.378 -42.366 1.00 97.94 90 VAL A N 1
ATOM 647 C CA . VAL A 1 90 ? 31.375 3.349 -42.278 1.00 97.94 90 VAL A CA 1
ATOM 648 C C . VAL A 1 90 ? 32.702 2.723 -42.714 1.00 97.94 90 VAL A C 1
ATOM 650 O O . VAL A 1 90 ? 33.453 3.347 -43.467 1.00 97.94 90 VAL A O 1
ATOM 653 N N . ALA A 1 91 ? 32.996 1.493 -42.282 1.00 97.25 91 ALA A N 1
ATOM 654 C 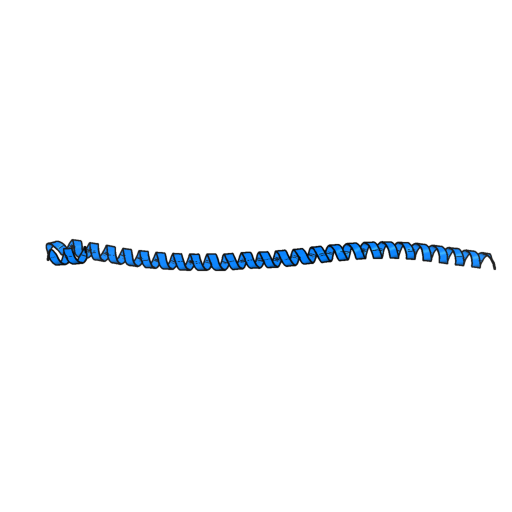CA . ALA A 1 91 ? 34.214 0.789 -42.682 1.00 97.25 91 ALA A CA 1
ATOM 655 C C . ALA A 1 91 ? 34.246 0.506 -44.194 1.00 97.25 91 ALA A C 1
ATOM 657 O O . ALA A 1 91 ? 35.275 0.720 -44.840 1.00 97.25 91 ALA A O 1
ATOM 658 N N . GLU A 1 92 ? 33.118 0.085 -44.769 1.00 97.44 92 GLU A N 1
ATOM 659 C CA . GLU A 1 92 ? 32.973 -0.143 -46.208 1.00 97.44 92 GLU A CA 1
ATOM 660 C C . GLU A 1 92 ? 33.155 1.155 -47.009 1.00 97.44 92 GLU A C 1
ATOM 662 O O . GLU A 1 92 ? 33.960 1.201 -47.943 1.00 97.44 92 GLU A O 1
ATOM 667 N N . ALA A 1 93 ? 32.498 2.244 -46.598 1.00 97.62 93 ALA A N 1
ATOM 668 C CA . ALA A 1 93 ? 32.631 3.553 -47.236 1.00 97.62 93 ALA A CA 1
ATOM 669 C C . ALA A 1 93 ? 34.078 4.080 -47.196 1.00 97.62 93 ALA A C 1
ATOM 671 O O . ALA A 1 93 ? 34.584 4.613 -48.192 1.00 97.62 93 ALA A O 1
ATOM 672 N N . ALA A 1 94 ? 34.780 3.893 -46.073 1.00 97.06 94 ALA A N 1
ATOM 673 C CA . ALA A 1 94 ? 36.190 4.253 -45.940 1.00 97.06 94 ALA A CA 1
ATOM 674 C C . ALA A 1 94 ? 37.098 3.402 -46.850 1.00 97.06 94 ALA A C 1
ATOM 676 O O . ALA A 1 94 ? 38.031 3.931 -47.461 1.00 97.06 94 ALA A O 1
ATOM 677 N N . GLY A 1 95 ? 36.825 2.097 -46.972 1.00 96.56 95 GLY A N 1
ATOM 678 C CA . GLY A 1 95 ? 37.534 1.193 -47.883 1.00 96.56 95 GLY A CA 1
ATOM 679 C C . GLY A 1 95 ? 37.322 1.545 -49.359 1.00 96.56 95 GLY A C 1
ATOM 680 O O . GLY A 1 95 ? 38.285 1.615 -50.129 1.00 96.56 95 GLY A O 1
ATOM 681 N N . SER A 1 96 ? 36.081 1.849 -49.742 1.00 96.06 96 SER A N 1
ATOM 682 C CA . SER A 1 96 ? 35.725 2.319 -51.085 1.00 96.06 96 SER A CA 1
ATOM 683 C C . SER A 1 96 ? 36.433 3.635 -51.424 1.00 96.06 96 SER A C 1
ATOM 685 O O . SER A 1 96 ? 37.111 3.732 -52.447 1.00 96.06 96 SER A O 1
ATOM 687 N N . SER A 1 97 ? 36.405 4.608 -50.506 1.00 96.31 97 SER A N 1
ATOM 688 C CA . SER A 1 97 ? 37.106 5.892 -50.670 1.00 96.31 97 SER A CA 1
ATOM 689 C C . SER A 1 97 ? 38.613 5.708 -50.881 1.00 96.31 97 SER A C 1
ATOM 691 O O . SER A 1 97 ? 39.214 6.377 -51.720 1.00 96.31 97 SER A O 1
ATOM 693 N N . ARG A 1 98 ? 39.233 4.763 -50.160 1.00 95.62 98 ARG A N 1
ATOM 694 C CA . ARG A 1 98 ? 40.655 4.425 -50.326 1.00 95.62 98 ARG A CA 1
ATOM 695 C C . ARG A 1 98 ? 40.941 3.796 -51.689 1.00 95.62 98 ARG A C 1
ATOM 697 O O . ARG A 1 98 ? 41.943 4.138 -52.303 1.00 95.62 98 ARG A O 1
ATOM 704 N N . SER A 1 99 ? 40.050 2.927 -52.163 1.00 95.31 99 SER A N 1
ATOM 705 C CA . SER A 1 99 ? 40.163 2.288 -53.480 1.00 95.31 99 SER A CA 1
ATOM 706 C C . SER A 1 99 ? 40.067 3.312 -54.616 1.00 95.31 99 SER A C 1
ATOM 708 O O . SER A 1 99 ? 40.861 3.264 -55.554 1.00 95.31 99 SER A O 1
ATOM 710 N N . ILE A 1 100 ? 39.156 4.287 -54.501 1.00 95.25 100 ILE A N 1
ATOM 711 C CA . ILE A 1 100 ? 39.047 5.417 -55.438 1.00 95.25 100 ILE A CA 1
ATOM 712 C C . ILE A 1 100 ? 40.340 6.238 -55.438 1.00 95.25 100 ILE A C 1
ATOM 714 O O . ILE A 1 100 ? 40.872 6.532 -56.503 1.00 95.25 100 ILE A O 1
ATOM 718 N N . ALA A 1 101 ? 40.874 6.565 -54.257 1.00 94.88 101 ALA A N 1
ATOM 719 C CA . ALA A 1 101 ? 42.108 7.340 -54.139 1.00 94.88 101 ALA A CA 1
ATOM 720 C C . ALA A 1 101 ? 43.328 6.645 -54.770 1.00 94.88 101 ALA A C 1
ATOM 722 O O . ALA A 1 101 ? 44.230 7.329 -55.232 1.00 94.88 101 ALA A O 1
ATOM 723 N N . THR A 1 102 ? 43.366 5.308 -54.798 1.00 94.50 102 THR A N 1
ATOM 724 C CA . THR A 1 102 ? 44.435 4.543 -55.467 1.00 94.50 102 THR A CA 1
ATOM 725 C C . THR A 1 102 ? 44.238 4.359 -56.973 1.00 94.50 102 THR A C 1
ATOM 727 O O . THR A 1 102 ? 45.171 3.937 -57.649 1.00 94.50 102 TH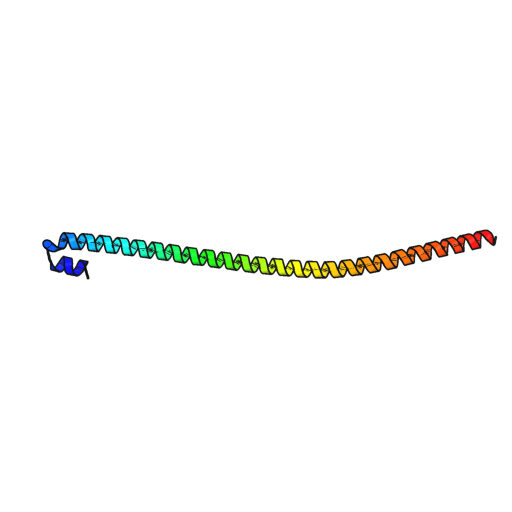R A O 1
ATOM 730 N N . ALA A 1 103 ? 43.032 4.601 -57.493 1.00 86.38 103 ALA A N 1
ATOM 731 C CA . ALA A 1 103 ? 42.701 4.409 -58.906 1.00 86.38 103 ALA A CA 1
ATOM 732 C C . ALA A 1 103 ? 42.961 5.656 -59.777 1.00 86.38 103 ALA A C 1
ATOM 734 O O . ALA A 1 103 ? 42.851 5.566 -61.001 1.00 86.38 103 ALA A O 1
ATOM 735 N N . ILE A 1 104 ? 43.273 6.795 -59.151 1.00 70.12 104 ILE A N 1
ATOM 736 C CA . ILE A 1 104 ? 43.651 8.074 -59.777 1.00 70.12 104 ILE A CA 1
ATOM 737 C C . ILE A 1 104 ? 45.171 8.218 -59.709 1.00 70.12 104 ILE A C 1
ATOM 739 O O . ILE A 1 104 ? 45.757 8.653 -60.725 1.00 70.12 104 ILE A O 1
#

Radius of gyration: 43.0 Å; chains: 1; bounding box: 83×14×116 Å

InterPro domains:
  IPR004089 Methyl-accepting chemotaxis protein (MCP) signalling domain [PF00015] (1-55)
  IPR004089 Methyl-accepting chemotaxis protein (MCP) signalling domain [PS50111] (1-104)

Secondary structure (DSSP, 8-state):
-HHHHHHHTGGGGHHHHHHHHHHHHHHHHHHHHHHHHHHHHHHHHHHHHHHHHHHHHHHHHHHHHHHHHHHHHHHHHHHHHHHHHHHHHHHHHHHHHHHHHHH-

Organism: NCBI:txid1522368

pLDDT: mean 94.92, std 5.71, range [70.12, 98.62]